Protein AF-A0A0N4THE5-F1 (afdb_monomer)

Sequence (81 aa):
MLRACAKLLKRSIFDGKACDADMLDQTVHFLLTNEDPQLQAIACEFIEAIAHEFATSWRSSNLGISFDFHVRARHSFEVFF

Foldseek 3Di:
DLLVVLVVQVVCVVVVNHDPVVVVVVCLVVQCPDPDVVSNVVSVVNVVSNVVVLVDQPPPVVVPDHSVNSVVVVVVVVVVD

Secondary structure (DSSP, 8-state):
-HHHHHHHHHHHHHTT-PPPHHHHHHHHHHHHTSS-HHHHHHHHHHHHHHHHHHHS---BTTTTB-HHHHHHHHHHHHHH-

Organism: Brugia pahangi (NCBI:txid6280)

Radius of gyration: 13.87 Å; Cα contacts (8 Å, |Δi|>4): 48; chains: 1; bounding box: 26×21×43 Å

Solvent-accessible surface area (backbone atoms only — not comparable to full-atom values): 4607 Å² total; per-residue (Å²): 111,52,60,58,52,28,51,50,48,59,48,22,51,72,71,73,60,42,71,54,64,67,58,52,49,52,50,44,51,54,28,55,70,42,92,48,68,67,47,27,50,51,32,52,54,40,52,50,28,36,51,49,58,68,68,50,77,66,78,26,74,91,73,75,44,52,68,69,54,54,55,51,55,50,54,52,48,74,72,80,107

Structure (mmCIF, N/CA/C/O backbone):
data_AF-A0A0N4THE5-F1
#
_entry.id   AF-A0A0N4THE5-F1
#
loop_
_atom_site.group_PDB
_atom_site.id
_atom_site.type_symbol
_atom_site.label_atom_id
_atom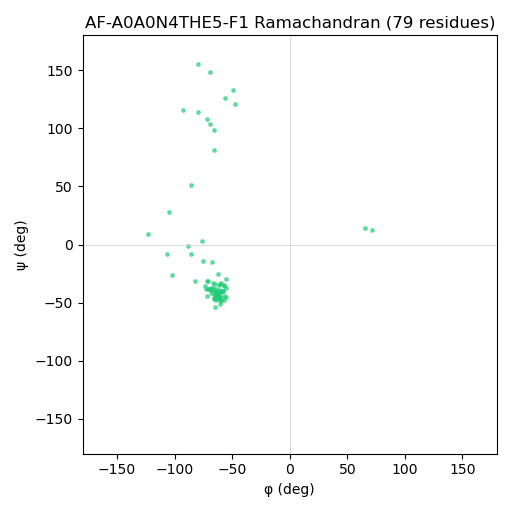_site.label_alt_id
_atom_site.label_comp_id
_atom_site.label_asym_id
_atom_site.label_entity_id
_atom_site.label_seq_id
_atom_site.pdbx_PDB_ins_code
_atom_site.Cartn_x
_atom_site.Cartn_y
_atom_site.Cartn_z
_atom_site.occupancy
_atom_site.B_iso_or_equiv
_atom_site.auth_seq_id
_atom_site.auth_comp_id
_atom_site.auth_asym_id
_atom_site.auth_atom_id
_atom_site.pdbx_PDB_model_num
ATOM 1 N N . MET A 1 1 ? -12.275 5.923 -3.976 1.00 74.44 1 MET A N 1
ATOM 2 C CA . MET A 1 1 ? -11.106 6.792 -3.706 1.00 74.44 1 MET A CA 1
ATOM 3 C C . MET A 1 1 ? -9.804 6.004 -3.564 1.00 74.44 1 MET A C 1
ATOM 5 O O . MET A 1 1 ? -8.903 6.266 -4.346 1.00 74.44 1 MET A O 1
ATOM 9 N N . LEU A 1 2 ? -9.710 5.001 -2.680 1.00 82.44 2 LEU A N 1
ATOM 10 C CA . LEU A 1 2 ? -8.458 4.268 -2.388 1.00 82.44 2 LEU A CA 1
ATOM 11 C C . LEU A 1 2 ? -7.783 3.609 -3.607 1.00 82.44 2 LEU A C 1
ATOM 13 O O . LEU A 1 2 ? -6.567 3.669 -3.744 1.00 82.44 2 LEU A O 1
ATOM 17 N N . ARG A 1 3 ? -8.560 3.095 -4.571 1.00 81.50 3 ARG A N 1
ATOM 18 C CA . ARG A 1 3 ? -8.023 2.592 -5.855 1.00 81.50 3 ARG A CA 1
ATOM 19 C C . ARG A 1 3 ? -7.299 3.665 -6.680 1.00 81.50 3 ARG A C 1
ATOM 21 O O . ARG A 1 3 ? -6.342 3.357 -7.378 1.00 81.50 3 ARG A O 1
ATOM 28 N N . ALA A 1 4 ? -7.756 4.918 -6.632 1.00 80.94 4 ALA A N 1
ATOM 29 C CA . ALA A 1 4 ? -7.076 6.024 -7.306 1.00 80.94 4 ALA A CA 1
ATOM 30 C C . ALA A 1 4 ? -5.778 6.394 -6.571 1.00 80.94 4 ALA A C 1
ATOM 32 O O . ALA A 1 4 ? -4.765 6.631 -7.223 1.00 80.94 4 ALA A O 1
ATOM 33 N N . CYS A 1 5 ? -5.784 6.351 -5.234 1.00 83.12 5 CYS A N 1
ATOM 34 C CA . CYS A 1 5 ? -4.584 6.534 -4.416 1.00 83.12 5 CYS A CA 1
ATOM 35 C C . CYS A 1 5 ? -3.526 5.456 -4.710 1.00 83.12 5 CYS A C 1
ATOM 37 O O . CYS A 1 5 ? -2.372 5.793 -4.949 1.00 83.12 5 CYS A O 1
ATOM 39 N N . ALA A 1 6 ? -3.924 4.181 -4.799 1.00 83.69 6 ALA A N 1
ATOM 40 C CA . ALA A 1 6 ? -3.028 3.078 -5.160 1.00 83.69 6 ALA A CA 1
ATOM 41 C C . ALA A 1 6 ? -2.395 3.262 -6.555 1.00 83.69 6 ALA A C 1
ATOM 43 O O . ALA A 1 6 ? -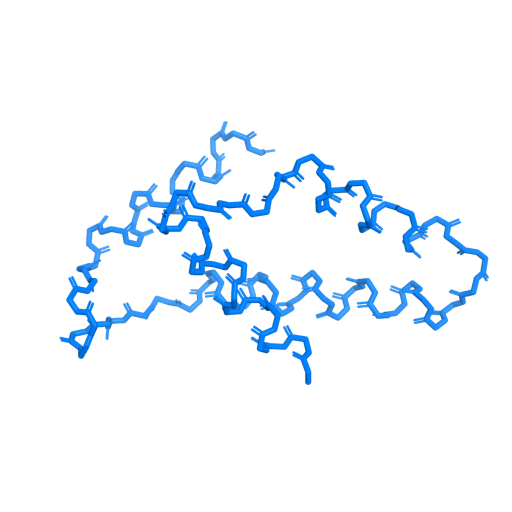1.197 3.046 -6.736 1.00 83.69 6 ALA A O 1
ATOM 44 N N . LYS A 1 7 ? -3.172 3.741 -7.536 1.00 81.62 7 LYS A N 1
ATOM 45 C CA . LYS A 1 7 ? -2.666 4.071 -8.880 1.00 81.62 7 LYS A CA 1
ATOM 46 C C . LYS A 1 7 ? -1.677 5.233 -8.873 1.00 81.62 7 LYS A C 1
ATOM 48 O O . LYS A 1 7 ? -0.658 5.161 -9.557 1.00 81.62 7 LYS A O 1
ATOM 53 N N . LEU A 1 8 ? -1.966 6.291 -8.114 1.00 80.69 8 LEU A N 1
ATOM 54 C CA . LEU A 1 8 ? -1.066 7.436 -7.961 1.00 80.69 8 LEU A CA 1
ATOM 55 C C . LEU A 1 8 ? 0.244 7.032 -7.280 1.00 80.69 8 LEU A C 1
ATOM 57 O O . LEU A 1 8 ? 1.302 7.444 -7.742 1.00 80.69 8 LEU A O 1
ATOM 61 N N . LEU A 1 9 ? 0.181 6.184 -6.251 1.00 80.50 9 LEU A N 1
ATOM 62 C CA . LEU A 1 9 ? 1.355 5.626 -5.578 1.00 80.50 9 LEU A CA 1
ATOM 63 C C . LEU A 1 9 ? 2.216 4.802 -6.541 1.00 80.50 9 LEU A C 1
ATOM 65 O O . LEU A 1 9 ? 3.408 5.050 -6.693 1.00 80.50 9 LEU A O 1
ATOM 69 N N . LYS A 1 10 ? 1.605 3.855 -7.258 1.00 77.38 10 LYS A N 1
ATOM 70 C CA . LYS A 1 10 ? 2.306 3.048 -8.261 1.00 77.38 10 LYS A CA 1
ATOM 71 C C . LYS A 1 10 ? 2.951 3.924 -9.340 1.00 77.38 10 LYS A C 1
ATOM 73 O O . LYS A 1 10 ? 4.081 3.672 -9.743 1.00 77.38 10 LYS A O 1
ATOM 78 N N . ARG A 1 11 ? 2.267 4.985 -9.785 1.00 77.25 11 ARG A N 1
ATOM 79 C CA . ARG A 1 11 ? 2.806 5.943 -10.761 1.00 77.25 11 ARG A CA 1
ATOM 80 C C . ARG A 1 11 ? 3.952 6.785 -10.196 1.00 77.25 11 ARG A C 1
ATOM 82 O O . ARG A 1 11 ? 4.933 6.981 -10.906 1.00 77.25 11 ARG A O 1
ATOM 89 N N . SER A 1 12 ? 3.850 7.259 -8.955 1.00 75.19 12 SER A N 1
ATOM 90 C CA . SER A 1 12 ? 4.884 8.091 -8.329 1.00 75.19 12 SER A CA 1
ATOM 91 C C . SER A 1 12 ? 6.192 7.324 -8.153 1.00 75.19 12 SER A C 1
ATOM 93 O O . SER A 1 12 ? 7.254 7.876 -8.438 1.00 75.19 12 SER A O 1
ATOM 95 N N . ILE A 1 13 ? 6.109 6.034 -7.804 1.00 72.12 13 ILE A N 1
ATOM 96 C CA . ILE A 1 13 ? 7.250 5.110 -7.764 1.00 72.12 13 ILE A CA 1
ATOM 97 C C . ILE A 1 13 ? 7.953 5.045 -9.127 1.00 72.12 13 ILE A C 1
ATOM 99 O O . ILE A 1 13 ? 9.177 5.136 -9.195 1.00 72.12 13 ILE A O 1
ATOM 103 N N . PHE A 1 14 ? 7.199 4.962 -10.226 1.00 68.19 14 PHE A N 1
ATOM 104 C CA . PHE A 1 14 ? 7.778 4.916 -11.573 1.00 68.19 14 PHE A CA 1
ATOM 105 C C . PHE A 1 14 ? 8.338 6.246 -12.069 1.00 68.19 14 PHE A C 1
ATOM 107 O O . PHE A 1 14 ? 9.352 6.253 -12.762 1.00 68.19 14 PHE A O 1
ATOM 114 N N . ASP A 1 15 ? 7.711 7.366 -11.715 1.00 70.69 15 ASP A N 1
ATOM 115 C CA . ASP A 1 15 ? 8.184 8.699 -12.095 1.00 70.69 15 ASP A CA 1
ATOM 116 C C . ASP A 1 15 ? 9.393 9.162 -11.248 1.00 70.69 15 ASP A C 1
ATOM 118 O O . ASP A 1 15 ? 9.846 10.297 -11.402 1.00 70.69 15 ASP A O 1
ATOM 122 N N . GLY A 1 16 ? 9.906 8.322 -10.333 1.00 62.50 16 GLY A N 1
ATOM 123 C CA . GLY A 1 16 ? 10.983 8.680 -9.399 1.00 62.50 16 GLY A CA 1
ATOM 124 C C . GLY A 1 16 ? 10.575 9.761 -8.393 1.00 62.50 16 GLY A C 1
ATOM 125 O O . GLY A 1 16 ? 11.420 10.352 -7.729 1.00 62.50 16 GLY A O 1
ATOM 126 N N . LYS A 1 17 ? 9.270 10.030 -8.289 1.00 67.19 17 LYS A N 1
ATOM 127 C CA . LYS A 1 17 ? 8.648 10.970 -7.348 1.00 67.19 17 LYS A CA 1
ATOM 128 C C . LYS A 1 17 ? 7.949 10.214 -6.224 1.00 67.19 17 LYS A C 1
ATOM 130 O O . LYS A 1 17 ? 6.917 10.675 -5.737 1.00 67.19 17 LYS A O 1
ATOM 135 N N . ALA A 1 18 ? 8.445 9.013 -5.924 1.00 61.31 18 ALA A N 1
ATOM 136 C CA . ALA A 1 18 ? 7.803 8.076 -5.024 1.00 61.31 18 ALA A CA 1
ATOM 137 C C . ALA A 1 18 ? 7.420 8.800 -3.735 1.00 61.31 18 ALA A C 1
ATOM 139 O O . ALA A 1 18 ? 8.223 9.546 -3.172 1.00 61.31 18 ALA A O 1
ATOM 140 N N . CYS A 1 19 ? 6.181 8.586 -3.296 1.00 62.38 19 CYS A N 1
ATOM 141 C CA . CYS A 1 19 ? 5.864 8.828 -1.899 1.00 62.38 19 CYS A CA 1
ATOM 142 C C . CYS A 1 19 ? 6.845 7.960 -1.107 1.00 62.38 19 CYS A C 1
ATOM 144 O O . CYS A 1 19 ? 6.993 6.782 -1.438 1.00 62.38 19 CYS A O 1
ATOM 146 N N . ASP A 1 20 ? 7.577 8.575 -0.183 1.00 71.44 20 ASP A N 1
ATOM 147 C CA . ASP A 1 20 ? 8.555 7.894 0.655 1.00 71.44 20 ASP A CA 1
ATOM 148 C C . ASP A 1 20 ? 7.916 6.620 1.232 1.00 71.44 20 ASP A C 1
ATOM 150 O O . ASP A 1 20 ? 6.850 6.683 1.852 1.00 71.44 20 ASP A O 1
ATOM 154 N N . ALA A 1 21 ? 8.506 5.459 0.936 1.00 69.94 21 ALA A N 1
ATOM 155 C CA . ALA A 1 21 ? 7.957 4.173 1.357 1.00 69.94 21 ALA A CA 1
ATOM 156 C C . ALA A 1 21 ? 7.856 4.110 2.886 1.00 69.94 21 ALA A C 1
ATOM 158 O O . ALA A 1 21 ? 6.875 3.579 3.407 1.00 69.94 21 ALA A O 1
ATOM 159 N N . ASP A 1 22 ? 8.794 4.759 3.579 1.00 74.38 22 ASP A N 1
ATOM 160 C CA . ASP A 1 22 ? 8.795 4.878 5.032 1.00 74.38 22 ASP A CA 1
ATOM 161 C C . ASP A 1 22 ? 7.613 5.730 5.510 1.00 74.38 22 ASP A C 1
ATOM 163 O O . ASP A 1 22 ? 6.971 5.417 6.511 1.00 74.38 22 ASP A O 1
ATOM 167 N N . MET A 1 23 ? 7.255 6.784 4.770 1.00 80.31 23 MET A N 1
ATOM 168 C CA . MET A 1 23 ? 6.090 7.618 5.082 1.00 80.31 23 MET A CA 1
ATOM 169 C C . MET A 1 23 ? 4.774 6.855 4.882 1.00 80.31 23 MET A C 1
ATOM 171 O O . MET A 1 23 ? 3.837 7.022 5.668 1.00 80.31 23 MET A O 1
ATOM 175 N N . LEU A 1 24 ? 4.685 6.016 3.847 1.00 82.19 24 LEU A N 1
ATOM 176 C CA . LEU A 1 24 ? 3.519 5.163 3.619 1.00 82.19 24 LEU A CA 1
ATOM 177 C C . LEU A 1 24 ? 3.373 4.117 4.730 1.00 82.19 24 LEU A C 1
ATOM 179 O O . LEU A 1 24 ? 2.274 3.969 5.264 1.00 82.19 24 LEU A O 1
ATOM 183 N N . ASP A 1 25 ? 4.465 3.442 5.094 1.00 80.19 25 ASP A N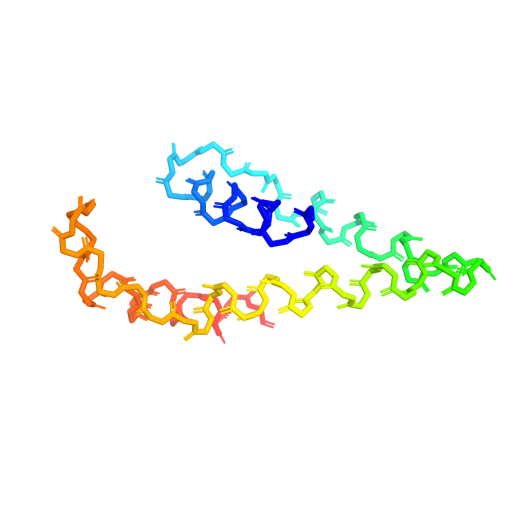 1
ATOM 184 C CA . ASP A 1 25 ? 4.488 2.455 6.176 1.00 80.19 25 ASP A CA 1
ATOM 185 C C . ASP A 1 25 ? 4.073 3.086 7.512 1.00 80.19 25 ASP A C 1
ATOM 187 O O . ASP A 1 25 ? 3.126 2.629 8.152 1.00 80.19 25 ASP A O 1
ATOM 191 N N . GLN A 1 26 ? 4.663 4.232 7.865 1.00 86.69 26 GLN A N 1
ATOM 192 C CA . GLN A 1 26 ? 4.288 4.995 9.060 1.00 86.69 26 GLN A CA 1
ATOM 193 C C . GLN A 1 26 ? 2.812 5.408 9.051 1.00 86.69 26 GLN A C 1
ATOM 195 O O . GLN A 1 26 ? 2.143 5.334 10.082 1.00 86.69 26 GLN A O 1
ATOM 200 N N . THR A 1 27 ? 2.282 5.819 7.896 1.00 87.88 27 THR A N 1
ATOM 201 C CA . THR A 1 27 ? 0.869 6.204 7.766 1.00 87.88 27 THR A CA 1
ATOM 202 C C . THR A 1 27 ? -0.048 5.005 7.990 1.00 87.88 27 THR A C 1
ATOM 204 O O . THR A 1 27 ? -1.021 5.101 8.734 1.00 87.88 27 THR A O 1
ATOM 207 N N . VAL A 1 28 ? 0.258 3.861 7.376 1.00 89.12 28 VAL A N 1
ATOM 208 C CA . VAL A 1 28 ? -0.523 2.630 7.541 1.00 89.12 28 VAL A CA 1
ATOM 209 C C . VAL A 1 28 ? -0.440 2.129 8.983 1.00 89.12 28 VAL A C 1
ATOM 211 O O . VAL A 1 28 ? -1.471 1.809 9.573 1.00 89.12 28 VAL A O 1
ATOM 214 N N . HIS A 1 2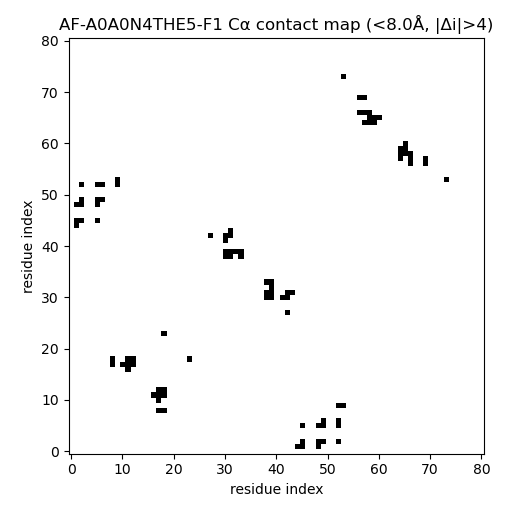9 ? 0.751 2.135 9.583 1.00 90.00 29 HIS A N 1
ATOM 215 C CA . HIS A 1 29 ? 0.956 1.759 10.978 1.00 90.00 29 HIS A CA 1
ATOM 216 C C . HIS A 1 29 ? 0.152 2.649 11.934 1.00 90.00 29 HIS A C 1
ATOM 218 O O . HIS A 1 29 ? -0.539 2.144 12.820 1.00 90.00 29 HIS A O 1
ATOM 224 N N . PHE A 1 30 ? 0.178 3.969 11.728 1.00 93.25 30 PHE A N 1
ATOM 225 C CA . PHE A 1 30 ? -0.608 4.922 12.514 1.00 93.25 30 PHE A CA 1
ATOM 226 C C . PHE A 1 30 ? -2.118 4.655 12.423 1.00 93.25 30 PHE A C 1
ATOM 228 O O . PHE A 1 30 ? -2.823 4.732 13.428 1.00 93.25 30 PHE A O 1
ATOM 235 N N . LEU A 1 31 ? -2.627 4.324 11.233 1.00 92.94 31 LEU A N 1
ATOM 236 C CA . LEU A 1 31 ? -4.047 4.018 11.048 1.00 92.94 31 LEU A CA 1
ATOM 237 C C . LEU A 1 31 ? -4.443 2.677 11.686 1.00 92.94 31 LEU A C 1
ATOM 239 O O . LEU A 1 31 ? -5.515 2.579 12.276 1.00 92.94 31 LEU A O 1
ATOM 243 N N . LEU A 1 32 ? -3.579 1.660 11.606 1.00 92.25 32 LEU A N 1
ATOM 244 C CA . LEU A 1 32 ? -3.831 0.332 12.179 1.00 92.25 32 LEU A CA 1
ATOM 245 C C . LEU A 1 32 ? -3.751 0.304 13.709 1.00 92.25 32 LEU A C 1
ATOM 247 O O . LEU A 1 32 ? -4.441 -0.488 14.344 1.00 92.25 32 LEU A O 1
ATOM 251 N N . THR A 1 33 ? -2.908 1.148 14.302 1.00 93.75 33 THR A N 1
ATOM 252 C CA . THR A 1 33 ? -2.731 1.239 15.763 1.00 93.75 33 THR A CA 1
ATOM 253 C C . THR A 1 33 ? -3.697 2.214 16.430 1.00 93.75 33 THR A C 1
ATOM 255 O O . THR A 1 33 ? -3.685 2.355 17.652 1.00 93.75 33 THR A O 1
ATOM 258 N N . ASN A 1 34 ? -4.548 2.877 15.647 1.00 94.88 34 ASN A N 1
ATOM 259 C CA . ASN A 1 34 ? -5.553 3.793 16.162 1.00 94.88 34 ASN A CA 1
ATOM 260 C C . ASN A 1 34 ? -6.658 3.039 16.917 1.00 94.88 34 ASN A C 1
ATOM 262 O O . ASN A 1 34 ? -6.994 1.917 16.551 1.00 94.88 34 ASN A O 1
ATOM 266 N N . GLU A 1 35 ? -7.263 3.651 17.935 1.00 94.12 35 GLU A N 1
ATOM 267 C CA . GLU A 1 35 ? -8.362 3.026 18.692 1.00 94.12 35 GLU A CA 1
ATOM 268 C C . GLU A 1 35 ? -9.694 3.029 17.921 1.00 94.12 35 GLU A C 1
ATOM 270 O O . GLU A 1 35 ? -10.617 2.306 18.293 1.00 94.12 35 GLU A O 1
ATOM 275 N N . ASP A 1 36 ? -9.797 3.817 16.844 1.00 96.19 36 ASP A N 1
ATOM 276 C CA . ASP A 1 36 ? -10.978 3.882 15.983 1.00 96.19 36 ASP A CA 1
ATOM 277 C C . ASP A 1 36 ? -11.024 2.702 14.983 1.00 96.19 36 ASP A C 1
ATOM 279 O O . ASP A 1 36 ? -10.212 2.649 14.048 1.00 96.19 36 ASP A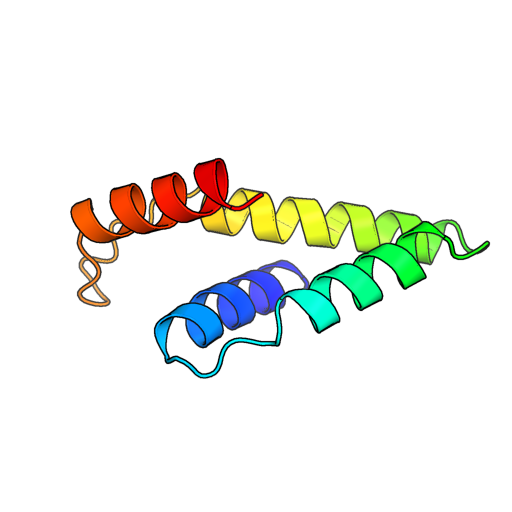 O 1
ATOM 283 N N . PRO A 1 37 ? -12.009 1.786 15.094 1.00 92.69 37 PRO A N 1
ATOM 284 C CA . PRO A 1 37 ? -12.148 0.653 14.179 1.00 92.69 37 PRO A CA 1
ATOM 285 C C . PRO A 1 37 ? -12.393 1.060 12.720 1.00 92.69 37 PRO A C 1
ATOM 287 O O . PRO A 1 37 ? -12.071 0.298 11.808 1.00 92.69 37 PRO A O 1
ATOM 290 N N . GLN A 1 38 ? -12.960 2.246 12.464 1.00 94.69 38 GLN A N 1
ATOM 291 C CA . GLN A 1 38 ? -13.162 2.730 11.096 1.00 94.69 38 GLN A CA 1
ATOM 292 C C . GLN A 1 38 ? -11.834 3.091 10.431 1.00 94.69 38 GLN A C 1
ATOM 294 O O . GLN A 1 38 ? -11.640 2.789 9.253 1.00 94.69 38 GLN A O 1
ATOM 299 N N . LEU A 1 39 ? -10.897 3.686 11.176 1.00 92.81 39 LEU A N 1
ATOM 300 C CA . LEU A 1 39 ? -9.564 4.005 10.658 1.00 92.81 39 LEU A CA 1
ATOM 301 C C . LEU A 1 39 ? -8.757 2.738 10.368 1.00 92.81 39 LEU A C 1
ATOM 303 O O . LEU A 1 39 ? -8.111 2.653 9.322 1.00 92.81 39 LEU A O 1
ATOM 307 N N . GLN A 1 40 ? -8.872 1.728 11.230 1.00 94.56 40 GLN A N 1
ATOM 308 C CA . GLN A 1 40 ? -8.273 0.413 10.998 1.00 94.56 40 GLN A CA 1
ATOM 309 C C . GLN A 1 40 ? -8.839 -0.248 9.730 1.00 94.56 40 GLN A C 1
ATOM 311 O O . GLN A 1 40 ? -8.080 -0.744 8.898 1.00 94.56 40 GLN A O 1
ATOM 316 N N . ALA A 1 41 ? -10.164 -0.207 9.538 1.00 93.50 41 ALA A N 1
ATOM 317 C CA . ALA A 1 41 ? -10.811 -0.749 8.343 1.00 93.50 41 ALA A CA 1
ATOM 318 C C . ALA A 1 41 ? -10.340 -0.040 7.061 1.00 93.50 41 ALA A C 1
ATOM 320 O O . ALA A 1 41 ? -10.000 -0.700 6.080 1.00 93.50 41 ALA A O 1
ATOM 321 N N . ILE A 1 42 ? -10.231 1.293 7.087 1.00 92.50 42 ILE A N 1
ATOM 322 C CA . ILE A 1 42 ? -9.701 2.081 5.963 1.00 92.50 42 ILE A CA 1
ATOM 323 C C . ILE A 1 42 ? -8.248 1.697 5.651 1.00 92.50 42 ILE A C 1
ATOM 325 O O . ILE A 1 42 ? -7.883 1.614 4.477 1.00 92.50 42 ILE A O 1
ATOM 329 N N . ALA A 1 43 ? -7.420 1.446 6.670 1.00 90.75 43 ALA A N 1
ATOM 330 C CA . ALA A 1 43 ? -6.041 1.000 6.473 1.00 90.75 43 ALA A CA 1
ATOM 331 C C . ALA A 1 43 ? -5.984 -0.353 5.750 1.00 90.75 43 ALA A C 1
ATOM 333 O O . ALA A 1 43 ? -5.253 -0.493 4.769 1.00 90.75 43 ALA A O 1
ATOM 334 N N . CYS A 1 44 ? -6.806 -1.315 6.177 1.00 90.38 44 CYS A N 1
ATOM 335 C CA . CYS A 1 44 ? -6.927 -2.617 5.522 1.00 90.38 44 CYS A CA 1
ATOM 336 C C . CYS A 1 44 ? -7.397 -2.480 4.066 1.00 90.38 44 CYS A C 1
ATOM 338 O O . CYS A 1 44 ? -6.756 -3.016 3.164 1.00 90.38 44 CYS A O 1
ATOM 340 N N . GLU A 1 45 ? -8.451 -1.698 3.807 1.00 93.25 45 GLU A N 1
ATOM 341 C CA . GLU A 1 45 ? -8.937 -1.441 2.443 1.00 93.25 45 GLU A CA 1
ATOM 342 C C . GLU A 1 45 ? -7.877 -0.761 1.563 1.00 93.25 45 GLU A C 1
ATOM 344 O O . GLU A 1 45 ? -7.810 -0.988 0.350 1.00 93.25 45 GLU A O 1
ATOM 349 N N . PHE A 1 46 ? -7.036 0.094 2.151 1.00 88.81 46 PHE A N 1
ATOM 350 C CA . PHE A 1 46 ? -5.963 0.761 1.429 1.00 88.81 46 PHE A CA 1
ATOM 351 C C . PHE A 1 46 ? -4.828 -0.206 1.079 1.00 88.81 46 PHE A C 1
ATOM 353 O O . PHE A 1 46 ? -4.391 -0.217 -0.074 1.00 88.81 46 PHE A O 1
ATOM 360 N N . ILE A 1 47 ? -4.416 -1.063 2.022 1.00 87.25 47 ILE A N 1
ATOM 361 C CA . ILE A 1 47 ? -3.454 -2.148 1.781 1.00 87.25 47 ILE A CA 1
ATOM 362 C C . ILE A 1 47 ? -3.967 -3.071 0.671 1.00 87.25 47 ILE A C 1
ATOM 364 O O . ILE A 1 47 ? -3.237 -3.350 -0.279 1.00 87.25 47 ILE A O 1
ATOM 368 N N . GLU A 1 48 ? -5.232 -3.490 0.728 1.00 88.38 48 GLU A N 1
ATOM 369 C CA . GLU A 1 48 ? -5.844 -4.327 -0.308 1.00 88.38 48 GLU A CA 1
ATOM 370 C C . GLU A 1 48 ? -5.870 -3.635 -1.674 1.00 88.38 48 GLU A C 1
ATOM 372 O O . GLU A 1 48 ? -5.572 -4.256 -2.696 1.00 88.38 48 GLU A O 1
ATOM 377 N N . ALA A 1 49 ? -6.189 -2.338 -1.719 1.00 88.31 49 ALA A N 1
ATOM 378 C CA . ALA A 1 49 ? -6.188 -1.574 -2.962 1.00 88.31 49 ALA A CA 1
ATOM 379 C C . ALA A 1 49 ? -4.782 -1.473 -3.576 1.00 88.31 49 ALA A C 1
ATOM 381 O O . ALA A 1 49 ? -4.651 -1.582 -4.799 1.00 88.31 49 ALA A O 1
ATOM 382 N N . ILE A 1 50 ? -3.745 -1.289 -2.751 1.00 83.19 50 ILE A N 1
ATOM 383 C CA . ILE A 1 50 ? -2.343 -1.304 -3.185 1.00 83.19 50 ILE A CA 1
ATOM 384 C C . ILE A 1 50 ? -1.979 -2.703 -3.686 1.00 83.19 50 ILE A C 1
ATOM 386 O O . ILE A 1 50 ? -1.564 -2.844 -4.834 1.00 83.19 50 ILE A O 1
ATOM 390 N N . ALA A 1 51 ? -2.209 -3.744 -2.887 1.00 81.62 51 ALA A N 1
ATOM 391 C CA . ALA A 1 51 ? -1.900 -5.123 -3.252 1.00 81.62 51 ALA A CA 1
ATOM 392 C C . ALA A 1 51 ? -2.578 -5.528 -4.569 1.00 81.62 51 ALA A C 1
ATOM 394 O O . ALA A 1 51 ? -1.927 -6.061 -5.464 1.00 81.62 51 ALA A O 1
ATOM 395 N N . HIS A 1 52 ? -3.859 -5.200 -4.747 1.00 82.19 52 HIS A N 1
ATOM 396 C CA . HIS A 1 52 ? -4.593 -5.458 -5.984 1.00 82.19 52 HIS A CA 1
ATOM 397 C C . HIS A 1 52 ? -4.020 -4.679 -7.179 1.00 82.19 52 HIS A C 1
ATOM 399 O O . HIS A 1 52 ? -3.884 -5.216 -8.283 1.00 82.19 52 HIS A O 1
ATOM 405 N N . GLU A 1 53 ? -3.670 -3.406 -6.997 1.00 80.38 53 GLU A N 1
ATOM 406 C CA . GLU A 1 53 ? -3.072 -2.595 -8.059 1.00 80.38 53 GLU A CA 1
ATOM 407 C C . GLU A 1 53 ? -1.687 -3.126 -8.467 1.00 80.38 53 GLU A C 1
ATOM 409 O O . GLU A 1 53 ? -1.349 -3.092 -9.646 1.00 80.38 53 GLU A O 1
ATOM 414 N N . PHE A 1 54 ? -0.896 -3.681 -7.548 1.00 72.00 54 PHE A N 1
ATOM 415 C CA . PHE A 1 54 ? 0.402 -4.288 -7.866 1.00 72.00 54 PHE A CA 1
ATOM 416 C C . PHE A 1 54 ? 0.299 -5.736 -8.379 1.00 72.00 54 PHE A C 1
ATOM 418 O O . PHE A 1 54 ? 1.082 -6.124 -9.247 1.00 72.00 54 PHE A O 1
ATOM 425 N N . ALA A 1 55 ? -0.692 -6.508 -7.925 1.00 69.31 55 ALA A N 1
ATOM 426 C CA . ALA A 1 55 ? -0.972 -7.865 -8.399 1.00 69.31 55 ALA A CA 1
ATOM 427 C C . ALA A 1 55 ? -1.549 -7.880 -9.822 1.00 69.31 55 ALA A C 1
ATOM 429 O O . ALA A 1 55 ? -1.292 -8.803 -10.600 1.00 69.31 55 ALA A O 1
ATOM 430 N N . THR A 1 56 ? -2.306 -6.846 -10.201 1.00 63.97 56 THR A N 1
ATOM 431 C CA . THR A 1 56 ? -2.792 -6.705 -11.574 1.00 63.97 56 THR A CA 1
ATOM 432 C C . THR A 1 56 ? -1.637 -6.331 -12.506 1.00 63.97 56 THR A C 1
ATOM 434 O O . THR A 1 56 ? -1.095 -5.222 -12.504 1.00 63.97 56 THR A O 1
ATOM 437 N N . SER A 1 57 ? -1.238 -7.301 -13.334 1.00 51.91 57 SER A N 1
ATOM 438 C CA . SER A 1 57 ? -0.279 -7.093 -14.415 1.00 51.91 57 SER A CA 1
ATOM 439 C C . SER A 1 57 ? -0.925 -6.167 -15.437 1.00 51.91 57 SER A C 1
ATOM 441 O O . SER A 1 57 ? -1.728 -6.599 -16.266 1.00 51.91 57 SER A O 1
ATOM 443 N N . TRP A 1 58 ? -0.614 -4.875 -15.394 1.00 4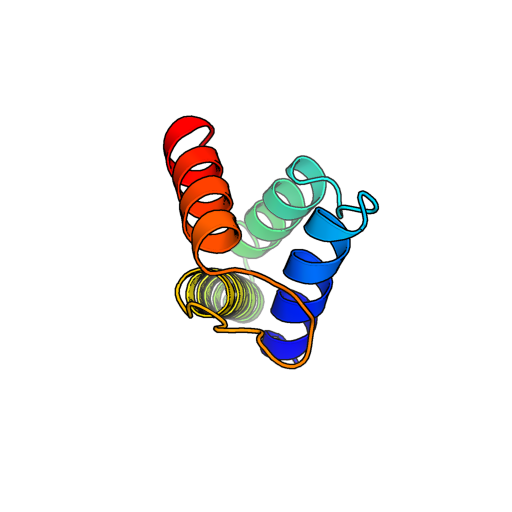9.88 58 TRP A N 1
ATOM 444 C CA . TRP A 1 58 ? -1.033 -4.008 -16.479 1.00 49.88 58 TRP A CA 1
ATOM 445 C C . TRP A 1 58 ? -0.202 -4.422 -17.701 1.00 49.88 58 TRP A C 1
ATOM 447 O O . TRP A 1 58 ? 0.955 -4.056 -17.836 1.00 49.88 58 TRP A O 1
ATOM 457 N N . ARG A 1 59 ? -0.773 -5.161 -18.658 1.00 44.56 59 ARG A N 1
ATOM 458 C CA . ARG A 1 59 ? -0.258 -5.079 -20.033 1.00 44.56 59 ARG A CA 1
ATOM 459 C C . ARG A 1 59 ? -0.539 -3.666 -20.515 1.00 44.56 59 ARG A C 1
ATOM 461 O O . ARG A 1 59 ? -1.592 -3.384 -21.076 1.00 44.56 59 ARG A O 1
ATOM 468 N N . SER A 1 60 ? 0.324 -2.727 -20.136 1.00 47.47 60 SER A N 1
ATOM 469 C CA . SER A 1 60 ? 0.142 -1.296 -20.375 1.00 47.47 60 SER A CA 1
ATOM 470 C C . SER A 1 60 ? 0.676 -0.994 -21.755 1.00 47.47 60 SER A C 1
ATOM 472 O O . SER A 1 60 ? 1.473 -0.086 -21.943 1.00 47.47 60 SER A O 1
ATOM 474 N N . SER A 1 61 ? 0.219 -1.767 -22.745 1.00 41.50 61 SER A N 1
ATOM 475 C CA . SER A 1 61 ? 0.533 -1.539 -24.153 1.00 41.50 61 SER A CA 1
ATOM 476 C C . SER A 1 61 ? 0.154 -0.120 -24.571 1.00 41.50 61 SER A C 1
ATOM 478 O O . SER A 1 61 ? 0.828 0.475 -25.399 1.00 41.50 61 SER A O 1
ATOM 480 N N . ASN A 1 62 ? -0.865 0.453 -23.924 1.00 42.78 62 ASN A N 1
ATOM 481 C CA . ASN A 1 62 ? -1.343 1.810 -24.178 1.00 42.78 62 ASN A CA 1
ATOM 482 C C . ASN A 1 62 ? -0.565 2.889 -23.391 1.00 42.78 62 ASN A C 1
ATOM 484 O O . ASN A 1 62 ? -0.785 4.070 -23.623 1.00 42.78 62 ASN A O 1
ATOM 488 N N . LEU A 1 63 ? 0.325 2.501 -22.465 1.00 44.12 63 LEU A N 1
ATOM 489 C CA . LEU A 1 63 ? 1.198 3.398 -21.686 1.00 44.12 63 LEU A CA 1
ATOM 490 C C . LEU A 1 63 ? 2.696 3.054 -21.849 1.00 44.12 63 LEU A C 1
ATOM 492 O O . LEU A 1 63 ? 3.530 3.589 -21.124 1.00 44.12 63 LEU A O 1
ATOM 496 N N . GLY A 1 64 ? 3.046 2.158 -22.780 1.00 44.44 64 GLY A N 1
ATOM 497 C CA . GLY A 1 64 ? 4.428 1.756 -23.071 1.00 44.44 64 GLY A CA 1
ATOM 498 C C . GLY A 1 64 ? 5.106 0.882 -22.007 1.00 44.44 64 GLY A C 1
ATOM 499 O O . GLY A 1 64 ? 6.319 0.697 -22.067 1.00 44.44 64 GLY A O 1
ATOM 500 N N . ILE A 1 65 ? 4.363 0.331 -21.041 1.00 51.19 65 ILE A N 1
ATOM 501 C CA . ILE A 1 65 ? 4.947 -0.471 -19.955 1.00 51.19 65 ILE A CA 1
ATOM 502 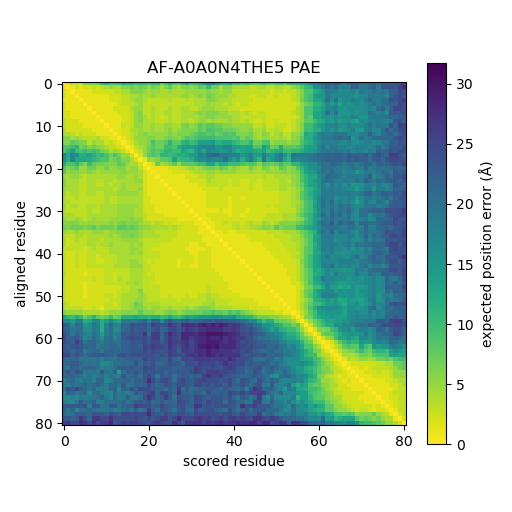C C . ILE A 1 65 ? 4.937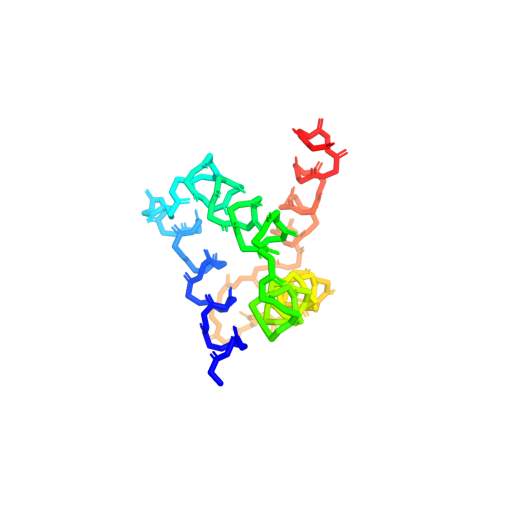 -1.953 -20.344 1.00 51.19 65 ILE A C 1
ATOM 504 O O . ILE A 1 65 ? 3.877 -2.556 -20.539 1.00 51.19 65 ILE A O 1
ATOM 508 N N . SER A 1 66 ? 6.131 -2.534 -20.481 1.00 55.75 66 SER A N 1
ATOM 509 C CA . SER A 1 66 ? 6.329 -3.914 -20.929 1.00 55.75 66 SER A CA 1
ATOM 510 C C . SER A 1 66 ? 6.103 -4.937 -19.809 1.00 55.75 66 SER A C 1
ATOM 512 O O . SER A 1 66 ? 6.251 -4.651 -18.626 1.00 55.75 66 SER A O 1
ATOM 514 N N . PHE A 1 67 ? 5.761 -6.174 -20.172 1.00 58.09 67 PHE A N 1
ATOM 515 C CA . PHE A 1 67 ? 5.596 -7.280 -19.215 1.00 58.09 67 PHE A CA 1
ATOM 516 C C . PHE A 1 67 ? 6.851 -7.505 -18.349 1.00 58.09 67 PHE A C 1
ATOM 518 O O . PHE A 1 67 ? 6.752 -7.726 -17.145 1.00 58.09 67 PHE A O 1
ATOM 525 N N . ASP A 1 68 ? 8.026 -7.351 -18.954 1.00 60.81 68 ASP A N 1
ATOM 526 C CA . ASP A 1 68 ? 9.339 -7.454 -18.308 1.00 60.81 68 ASP A CA 1
ATOM 527 C C . ASP A 1 68 ? 9.501 -6.481 -17.127 1.00 60.81 68 ASP A C 1
ATOM 529 O O . ASP A 1 68 ? 10.100 -6.780 -16.096 1.00 60.81 68 ASP A O 1
ATOM 533 N N . PHE A 1 69 ? 8.900 -5.299 -17.248 1.00 64.12 69 PHE A N 1
ATOM 534 C CA . PHE A 1 69 ? 8.892 -4.298 -16.195 1.00 64.12 69 PHE A CA 1
ATOM 535 C C . PHE A 1 69 ? 8.055 -4.717 -14.983 1.00 64.12 69 PHE A C 1
ATOM 537 O O . PHE A 1 69 ? 8.485 -4.514 -13.851 1.00 64.12 69 PHE A O 1
ATOM 544 N N . HIS A 1 70 ? 6.905 -5.358 -15.204 1.00 63.38 70 HIS A N 1
ATOM 545 C CA . HIS A 1 70 ? 6.085 -5.883 -14.111 1.00 63.38 70 HIS A CA 1
ATOM 546 C C . HIS A 1 70 ? 6.800 -6.987 -13.338 1.00 63.38 70 HIS A C 1
ATOM 548 O O . HIS A 1 70 ? 6.761 -6.995 -12.109 1.00 63.38 70 HIS A O 1
ATOM 554 N N . VAL A 1 71 ? 7.480 -7.887 -14.050 1.00 70.12 71 VAL A N 1
ATOM 555 C CA . VAL A 1 71 ? 8.242 -8.976 -13.431 1.00 70.12 71 VAL A CA 1
ATOM 556 C C . VAL A 1 71 ? 9.375 -8.417 -12.570 1.00 70.12 71 VAL A C 1
ATOM 558 O O . VAL A 1 71 ? 9.511 -8.819 -11.418 1.00 70.12 71 VAL A O 1
ATOM 561 N N . ARG A 1 72 ? 10.133 -7.435 -13.077 1.00 70.56 72 ARG A N 1
ATOM 562 C CA . ARG A 1 72 ? 11.219 -6.803 -12.311 1.00 70.56 72 ARG A CA 1
ATOM 563 C C . ARG A 1 72 ? 10.718 -6.058 -11.076 1.00 70.56 72 ARG A C 1
ATOM 565 O O . ARG A 1 72 ? 11.274 -6.248 -10.003 1.00 70.56 72 ARG A O 1
ATOM 572 N N . ALA A 1 73 ? 9.650 -5.270 -11.204 1.00 63.00 73 ALA A N 1
ATOM 573 C CA . ALA A 1 73 ? 9.083 -4.533 -10.075 1.00 63.00 73 ALA A CA 1
ATOM 574 C C . ALA A 1 73 ? 8.574 -5.471 -8.966 1.00 63.00 73 ALA A C 1
ATOM 576 O O . ALA A 1 73 ? 8.820 -5.219 -7.789 1.00 63.00 73 ALA A O 1
ATOM 577 N N . ARG A 1 74 ? 7.918 -6.579 -9.338 1.00 69.19 74 ARG A N 1
ATOM 578 C CA . ARG A 1 74 ? 7.451 -7.587 -8.378 1.00 69.19 74 ARG A CA 1
ATOM 579 C C . ARG A 1 74 ? 8.612 -8.260 -7.650 1.00 69.19 74 ARG A C 1
ATOM 581 O O . ARG A 1 74 ? 8.582 -8.381 -6.434 1.00 69.19 74 ARG A O 1
ATOM 588 N N . HIS A 1 75 ? 9.649 -8.642 -8.388 1.00 72.88 75 HIS A N 1
ATOM 589 C CA . HIS A 1 75 ? 10.813 -9.305 -7.811 1.00 72.88 75 HIS A CA 1
ATOM 590 C C . HIS A 1 75 ? 11.610 -8.381 -6.877 1.00 72.88 75 HIS A C 1
ATOM 592 O O . HIS A 1 75 ? 12.174 -8.842 -5.893 1.00 72.88 75 HIS A O 1
ATOM 598 N N . SER A 1 76 ? 11.656 -7.074 -7.153 1.00 69.25 76 SER A N 1
ATOM 599 C CA . SER A 1 76 ? 12.243 -6.100 -6.226 1.00 69.25 76 SER A CA 1
ATOM 600 C C . SER A 1 76 ? 11.407 -5.930 -4.959 1.00 69.25 76 SER A C 1
ATOM 602 O O . SER A 1 76 ? 11.977 -5.801 -3.885 1.00 69.25 76 SER A O 1
ATOM 604 N N . PHE A 1 77 ? 10.078 -5.965 -5.062 1.00 69.31 77 PHE A N 1
ATOM 605 C CA . PHE A 1 77 ? 9.209 -5.913 -3.887 1.00 69.31 77 PHE A CA 1
ATOM 606 C C . PHE A 1 77 ? 9.395 -7.145 -2.985 1.00 69.31 77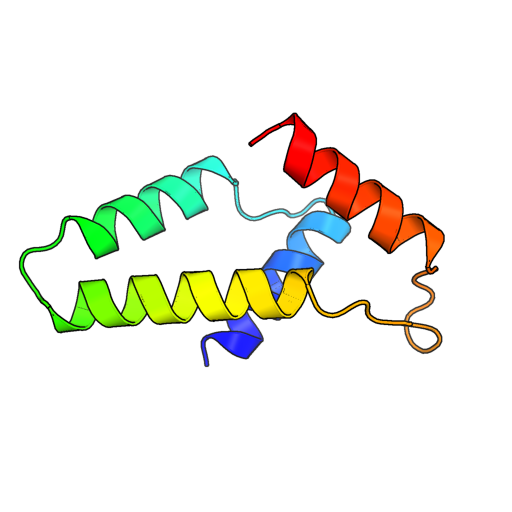 PHE A C 1
ATOM 608 O O . PHE A 1 77 ? 9.622 -6.985 -1.797 1.00 69.31 77 PHE A O 1
ATOM 615 N N . GLU A 1 78 ? 9.399 -8.355 -3.553 1.00 67.44 78 GLU A N 1
ATOM 616 C CA . GLU A 1 78 ? 9.541 -9.627 -2.812 1.00 67.44 78 GLU A CA 1
ATOM 617 C C . GLU A 1 78 ? 10.922 -9.843 -2.153 1.00 67.44 78 GLU A C 1
ATOM 619 O O . GLU A 1 78 ? 11.078 -10.757 -1.351 1.00 67.44 78 GLU A O 1
ATOM 624 N N . VAL A 1 79 ? 11.945 -9.068 -2.532 1.00 67.50 79 VAL A N 1
ATOM 625 C CA . VAL A 1 79 ? 13.320 -9.210 -2.012 1.00 67.50 79 VAL A CA 1
ATOM 626 C C . VAL A 1 79 ? 13.659 -8.150 -0.959 1.00 67.50 79 VAL A C 1
ATOM 628 O O . VAL A 1 79 ? 14.539 -8.382 -0.132 1.00 67.50 79 VAL A O 1
ATOM 631 N N . PHE A 1 80 ? 13.004 -6.987 -1.004 1.00 49.34 80 PHE A N 1
ATOM 632 C CA . PHE A 1 80 ? 13.295 -5.851 -0.119 1.00 49.34 80 PHE A CA 1
ATOM 633 C C . PHE A 1 80 ? 12.242 -5.620 0.980 1.00 49.34 80 PHE A C 1
ATOM 635 O O . PHE A 1 80 ? 12.496 -4.808 1.867 1.00 49.34 80 PHE A O 1
ATOM 642 N N . PHE A 1 81 ? 11.115 -6.337 0.940 1.00 42.84 81 PHE A N 1
ATOM 643 C CA . PHE A 1 81 ? 10.115 -6.458 2.010 1.00 42.84 81 PHE A CA 1
ATOM 644 C C . PHE A 1 81 ? 10.021 -7.916 2.469 1.00 42.84 81 PHE A C 1
ATOM 646 O O . PHE A 1 81 ? 9.719 -8.130 3.663 1.00 42.84 81 PHE A O 1
#

Nearest PDB structures (foldseek):
  5nr4-assembly2_B  TM=5.828E-01  e=6.179E+00  Homo sapiens
  3au3-assembly1_A  TM=5.624E-01  e=5.803E+00  Homo sapiens

Mean predicted aligned error: 11.13 Å

pLDDT: mean 74.63, std 15.31, range [41.5, 96.19]